Protein AF-A0A969M436-F1 (afdb_monomer)

Sequence (81 aa):
MNDSHPQSAAARKASRHFRKEMSERDGLAAWVEYRADQAAVLEKTARLRELRLAQEASLPKAAPKAARAKSKSVSRALSSR

Solvent-accessible surface area (backbone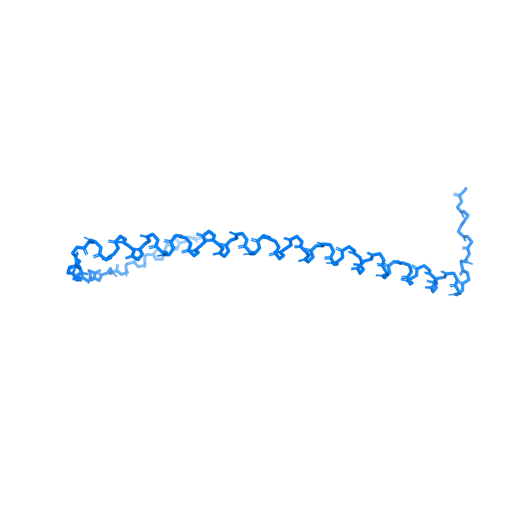 atoms only — not comparable to full-atom values): 5195 Å² total; per-residue (Å²): 142,80,88,77,70,83,70,52,75,66,55,56,50,52,55,50,52,54,51,49,54,50,52,51,52,54,50,52,52,54,51,51,53,51,50,53,54,50,50,56,50,50,52,54,51,51,54,53,49,52,54,48,52,55,49,57,72,72,44,79,83,72,74,84,76,79,81,78,81,79,82,83,82,80,80,81,81,84,78,84,132

Radius of gyration: 30.24 Å; Cα contacts (8 Å, |Δi|>4): 2; chains: 1; bounding box: 66×50×62 Å

Mean predicted aligned error: 14.97 Å

Structure (mmCIF, N/CA/C/O backbone):
data_AF-A0A969M436-F1
#
_entry.id   AF-A0A969M436-F1
#
loop_
_atom_site.group_PDB
_atom_site.id
_atom_site.type_symbol
_atom_site.label_atom_id
_atom_site.label_alt_id
_atom_site.label_comp_id
_atom_site.label_asym_id
_atom_site.label_entity_id
_atom_site.label_seq_id
_atom_site.pdbx_PDB_ins_code
_atom_site.Cartn_x
_atom_site.Cartn_y
_atom_site.Cartn_z
_atom_site.occupancy
_atom_site.B_iso_or_equiv
_atom_site.auth_seq_id
_atom_site.auth_comp_id
_atom_site.auth_asym_id
_atom_site.auth_atom_id
_atom_site.pdbx_PDB_model_num
ATOM 1 N N . MET A 1 1 ? 41.823 6.565 -21.273 1.00 45.12 1 MET A N 1
ATOM 2 C CA . MET A 1 1 ? 40.741 5.561 -21.262 1.00 45.12 1 MET A CA 1
ATOM 3 C C . MET A 1 1 ? 39.420 6.292 -21.146 1.00 45.12 1 MET A C 1
ATOM 5 O O . MET A 1 1 ? 39.112 6.770 -20.069 1.00 45.12 1 MET A O 1
ATOM 9 N N . ASN A 1 2 ? 38.713 6.468 -22.258 1.00 54.22 2 ASN A N 1
ATOM 10 C CA . ASN A 1 2 ? 37.313 6.899 -22.286 1.00 54.22 2 ASN A CA 1
ATOM 11 C C . ASN A 1 2 ? 36.734 6.412 -23.615 1.00 54.22 2 ASN A C 1
ATOM 13 O O . ASN A 1 2 ? 36.556 7.175 -24.561 1.00 54.22 2 ASN A O 1
ATOM 17 N N . ASP A 1 3 ? 36.490 5.106 -23.687 1.00 57.06 3 ASP A N 1
ATOM 18 C CA . ASP A 1 3 ? 35.994 4.427 -24.884 1.00 57.06 3 ASP A CA 1
ATOM 19 C C . ASP A 1 3 ? 34.473 4.585 -24.986 1.00 57.06 3 ASP A C 1
ATOM 21 O O . ASP A 1 3 ? 33.702 3.631 -24.912 1.00 57.06 3 ASP A O 1
ATOM 25 N N . SER A 1 4 ? 34.013 5.828 -25.132 1.00 64.88 4 SER A N 1
ATOM 26 C CA . SER A 1 4 ? 32.616 6.110 -25.461 1.00 64.88 4 SER A CA 1
ATOM 27 C C . SER A 1 4 ? 32.410 5.903 -26.959 1.00 64.88 4 SER A C 1
ATOM 29 O O . SER A 1 4 ? 32.403 6.856 -27.735 1.00 64.88 4 SER A O 1
ATOM 31 N N . HIS A 1 5 ? 32.255 4.648 -27.382 1.00 65.69 5 HIS A N 1
ATOM 32 C CA . HIS A 1 5 ? 31.785 4.361 -28.734 1.00 65.69 5 HIS A CA 1
ATOM 33 C C . HIS A 1 5 ? 30.352 4.897 -28.885 1.00 65.69 5 HIS A C 1
ATOM 35 O O . HIS A 1 5 ? 29.494 4.572 -28.055 1.00 65.69 5 HIS A O 1
ATOM 41 N N . PRO A 1 6 ? 30.047 5.698 -29.922 1.00 70.62 6 PRO A N 1
ATOM 42 C CA . PRO A 1 6 ? 28.685 6.146 -30.165 1.00 70.62 6 PRO A CA 1
ATOM 43 C C . PRO A 1 6 ? 27.799 4.922 -30.424 1.00 70.62 6 PRO A C 1
ATOM 45 O O . PRO A 1 6 ? 27.868 4.291 -31.477 1.00 70.62 6 PRO A O 1
ATOM 48 N N . GLN A 1 7 ? 26.963 4.563 -29.444 1.00 72.69 7 GLN A N 1
ATOM 49 C CA . GLN A 1 7 ? 26.005 3.469 -29.594 1.00 72.69 7 GLN A CA 1
ATOM 50 C C . GLN A 1 7 ? 25.094 3.738 -30.790 1.00 72.69 7 GLN A C 1
ATOM 52 O O . GLN A 1 7 ? 24.579 4.847 -30.938 1.00 72.69 7 GLN A O 1
ATOM 57 N N . SER A 1 8 ? 24.836 2.716 -31.607 1.00 82.94 8 SER A N 1
ATOM 58 C CA . SER A 1 8 ? 23.896 2.826 -32.723 1.00 82.94 8 SER A CA 1
ATOM 59 C C . SER A 1 8 ? 22.490 3.205 -32.232 1.00 82.94 8 SER A C 1
ATOM 61 O O . SER A 1 8 ? 22.107 2.958 -31.084 1.00 82.94 8 SER A O 1
ATOM 63 N N . ALA A 1 9 ? 21.676 3.806 -33.106 1.00 83.25 9 ALA A N 1
ATOM 64 C CA . ALA A 1 9 ? 20.295 4.156 -32.764 1.00 83.25 9 ALA A CA 1
ATOM 65 C C . ALA A 1 9 ? 19.468 2.932 -32.316 1.00 83.25 9 ALA A C 1
ATOM 67 O O . ALA A 1 9 ? 18.609 3.063 -31.443 1.00 83.25 9 ALA A O 1
ATOM 68 N N . ALA A 1 10 ? 19.765 1.748 -32.864 1.00 85.75 10 ALA A N 1
ATOM 69 C CA . ALA A 1 10 ? 19.157 0.483 -32.463 1.00 85.75 10 ALA A CA 1
ATOM 70 C C . ALA A 1 10 ? 19.547 0.083 -31.029 1.00 85.75 10 ALA A C 1
ATOM 72 O O . ALA A 1 10 ? 18.666 -0.234 -30.231 1.00 85.75 10 ALA A O 1
ATOM 73 N N . ALA A 1 11 ? 20.830 0.192 -30.666 1.00 86.81 11 ALA A N 1
ATOM 74 C CA . ALA A 1 11 ? 21.303 -0.105 -29.313 1.00 86.81 11 ALA A CA 1
ATOM 75 C C . ALA A 1 11 ? 20.634 0.802 -28.265 1.00 86.81 11 ALA A C 1
ATOM 77 O O . ALA A 1 11 ? 20.138 0.321 -27.247 1.00 86.81 11 ALA A O 1
ATOM 78 N N . ARG A 1 12 ? 20.496 2.103 -28.559 1.00 88.19 12 ARG A N 1
ATOM 79 C CA . ARG A 1 12 ? 19.799 3.043 -27.663 1.00 88.19 12 ARG A CA 1
ATOM 80 C C . ARG A 1 12 ? 18.321 2.698 -27.474 1.00 88.19 12 ARG A C 1
ATOM 82 O O . ARG A 1 12 ? 17.804 2.840 -26.367 1.00 88.19 12 ARG A O 1
ATOM 89 N N . LYS A 1 13 ? 17.630 2.266 -28.536 1.00 89.06 13 LYS A N 1
ATOM 90 C CA . LYS A 1 13 ? 16.229 1.819 -28.449 1.00 89.06 13 LYS A CA 1
ATOM 91 C C . LYS A 1 13 ? 16.112 0.559 -27.592 1.00 89.06 13 LYS A C 1
ATOM 93 O O . LYS A 1 13 ? 15.303 0.549 -26.670 1.00 89.06 13 LYS A O 1
ATOM 98 N N . ALA A 1 14 ? 16.960 -0.442 -27.822 1.00 90.31 14 ALA A N 1
ATOM 99 C CA . ALA A 1 14 ? 16.976 -1.672 -27.033 1.00 90.31 14 ALA A CA 1
ATOM 100 C C . ALA A 1 14 ? 17.214 -1.394 -25.537 1.00 90.31 14 ALA A C 1
ATOM 102 O O . ALA A 1 14 ? 16.455 -1.863 -24.693 1.00 90.31 14 ALA A O 1
ATOM 103 N N . SER A 1 15 ? 18.187 -0.539 -25.197 1.00 90.06 15 SER A N 1
ATOM 104 C CA . SER A 1 15 ? 18.432 -0.154 -23.800 1.00 90.06 15 SER A CA 1
ATOM 105 C C . SER A 1 15 ? 17.247 0.576 -23.160 1.00 90.06 15 SER A C 1
ATOM 107 O O . SER A 1 15 ? 16.991 0.396 -21.971 1.00 90.06 15 SER A O 1
ATOM 109 N N . ARG A 1 16 ? 16.505 1.395 -23.919 1.00 91.38 16 ARG A N 1
ATOM 110 C CA . ARG A 1 16 ? 15.285 2.054 -23.418 1.00 91.38 16 ARG A CA 1
ATOM 111 C C . ARG A 1 16 ? 14.172 1.050 -23.138 1.00 91.38 16 ARG A C 1
ATOM 113 O O . ARG A 1 16 ? 13.539 1.166 -22.095 1.00 91.38 16 ARG A O 1
ATOM 120 N N . HIS A 1 17 ? 13.959 0.081 -24.027 1.00 93.62 17 HIS A N 1
ATOM 121 C CA . HIS A 1 17 ? 12.972 -0.979 -23.812 1.00 93.62 17 HIS A CA 1
ATOM 122 C C . HIS A 1 17 ? 13.307 -1.812 -22.578 1.00 93.62 17 HIS A C 1
ATOM 124 O O . HIS A 1 17 ? 12.460 -1.951 -21.704 1.00 93.62 17 HIS A O 1
ATOM 130 N N . PHE A 1 18 ? 14.561 -2.246 -22.441 1.00 92.25 18 PHE A N 1
ATOM 131 C CA . PHE A 1 18 ? 14.993 -3.010 -21.274 1.00 92.25 18 PHE A CA 1
ATOM 132 C C . PHE A 1 18 ? 14.780 -2.245 -19.962 1.00 92.25 18 PHE A C 1
ATOM 134 O O . PHE A 1 18 ? 14.215 -2.774 -19.011 1.00 92.25 18 PHE A O 1
ATOM 141 N N . ARG A 1 19 ? 15.176 -0.965 -19.913 1.00 93.81 19 ARG A N 1
ATOM 142 C CA . ARG A 1 19 ? 14.948 -0.132 -18.722 1.00 93.81 19 ARG A CA 1
ATOM 143 C C . ARG A 1 19 ? 13.463 0.033 -18.414 1.00 93.81 19 ARG A C 1
ATOM 145 O O . ARG A 1 19 ? 13.097 -0.011 -17.249 1.00 93.81 19 ARG A O 1
ATOM 152 N N . LYS A 1 20 ? 12.621 0.196 -19.439 1.00 94.75 20 LYS A N 1
ATOM 153 C CA . LYS A 1 20 ? 11.167 0.303 -19.276 1.00 94.75 20 LYS A CA 1
ATOM 154 C C . LYS A 1 20 ? 10.589 -0.969 -18.658 1.00 94.75 20 LYS A C 1
ATOM 156 O O . LYS A 1 20 ? 9.883 -0.872 -17.666 1.00 94.75 20 LYS A O 1
ATOM 161 N N . GLU A 1 21 ? 10.944 -2.135 -19.191 1.00 93.56 21 GLU A N 1
ATOM 162 C CA . GLU A 1 21 ? 10.490 -3.424 -18.656 1.00 93.56 21 GLU A CA 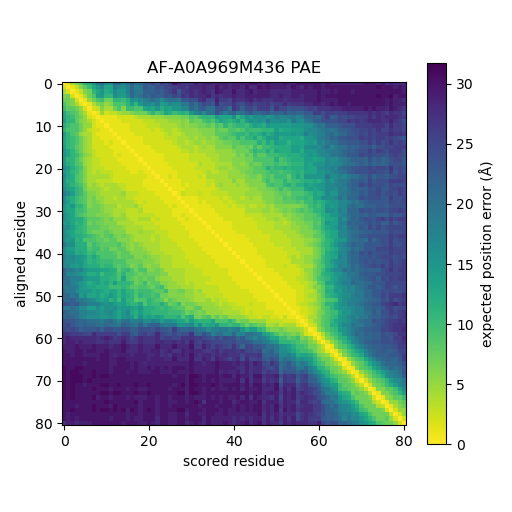1
ATOM 163 C C . GLU A 1 21 ? 10.958 -3.652 -17.215 1.00 93.56 21 GLU A C 1
ATOM 165 O O . GLU A 1 21 ? 10.193 -4.146 -16.389 1.00 93.56 21 GLU A O 1
ATOM 170 N N . MET A 1 22 ? 12.197 -3.271 -16.890 1.00 93.56 22 MET A N 1
ATOM 171 C CA . MET A 1 22 ? 12.705 -3.338 -15.516 1.00 93.56 22 MET A CA 1
ATOM 172 C C . MET A 1 22 ? 11.907 -2.424 -14.582 1.00 93.56 22 MET A C 1
ATOM 174 O O . MET A 1 22 ? 11.399 -2.888 -13.569 1.00 93.56 22 MET A O 1
ATOM 178 N N . SER A 1 23 ? 11.701 -1.158 -14.957 1.00 92.06 23 SER A N 1
ATOM 179 C CA . SER A 1 23 ? 10.904 -0.224 -14.152 1.00 92.06 23 SER A CA 1
ATOM 180 C C . SER A 1 23 ? 9.440 -0.652 -14.005 1.00 92.06 23 SER A C 1
ATOM 182 O O . SER A 1 23 ? 8.836 -0.401 -12.967 1.00 92.06 23 SER A O 1
ATOM 184 N N . GLU A 1 24 ? 8.857 -1.302 -15.014 1.00 94.56 24 GLU A N 1
ATOM 185 C CA . GLU A 1 24 ? 7.505 -1.865 -14.929 1.00 94.56 24 GLU A CA 1
ATOM 186 C C . GLU A 1 24 ? 7.447 -3.029 -13.933 1.00 94.56 24 GLU A C 1
ATOM 188 O O . GLU A 1 24 ? 6.532 -3.077 -13.112 1.00 94.56 24 GLU A O 1
ATOM 193 N N . ARG A 1 25 ? 8.437 -3.931 -13.946 1.00 92.88 25 ARG A N 1
ATOM 194 C CA . ARG A 1 25 ? 8.546 -5.026 -12.966 1.00 92.88 25 ARG A CA 1
ATOM 195 C C . ARG A 1 25 ? 8.718 -4.507 -11.542 1.00 92.88 25 ARG A C 1
ATOM 197 O O . ARG A 1 25 ? 7.989 -4.944 -10.654 1.00 92.88 25 ARG A O 1
ATOM 204 N N . ASP A 1 26 ? 9.619 -3.550 -11.348 1.00 93.38 26 ASP A N 1
ATOM 205 C CA . ASP A 1 26 ? 9.859 -2.930 -10.043 1.00 93.38 26 ASP A CA 1
ATOM 206 C C . ASP A 1 26 ? 8.598 -2.203 -9.546 1.00 93.38 26 ASP A C 1
ATOM 208 O O . ASP A 1 26 ? 8.205 -2.332 -8.387 1.00 93.38 26 ASP A O 1
ATOM 212 N N . GLY A 1 27 ? 7.900 -1.500 -10.446 1.00 93.12 27 GLY A N 1
ATOM 213 C CA . GLY A 1 27 ? 6.629 -0.845 -10.145 1.00 93.12 27 GLY A CA 1
ATOM 214 C C . GLY A 1 27 ? 5.539 -1.831 -9.724 1.00 93.12 27 GLY A C 1
ATOM 215 O O . GLY A 1 27 ? 4.817 -1.573 -8.762 1.00 93.12 27 GLY A O 1
ATOM 216 N N . LEU A 1 28 ? 5.423 -2.976 -10.403 1.00 94.25 28 LEU A N 1
ATOM 217 C CA . LEU A 1 28 ? 4.472 -4.028 -10.033 1.00 94.25 28 LEU A CA 1
ATOM 218 C C . LEU A 1 28 ? 4.781 -4.622 -8.654 1.00 94.25 28 LEU A C 1
ATOM 220 O O . LEU A 1 28 ? 3.854 -4.803 -7.866 1.00 94.25 28 LEU A O 1
ATOM 224 N N . ALA A 1 29 ? 6.054 -4.880 -8.342 1.00 93.62 29 ALA A N 1
ATOM 225 C CA . ALA A 1 29 ? 6.464 -5.384 -7.031 1.00 93.62 29 ALA A CA 1
ATOM 226 C C . ALA A 1 29 ? 6.089 -4.401 -5.908 1.00 93.62 29 ALA A C 1
ATOM 228 O O . ALA A 1 29 ? 5.414 -4.786 -4.952 1.00 93.62 29 ALA A O 1
ATOM 229 N N . ALA A 1 30 ? 6.403 -3.113 -6.081 1.00 93.88 30 ALA A N 1
ATOM 230 C CA . ALA A 1 30 ? 6.037 -2.071 -5.122 1.00 93.88 30 ALA A CA 1
ATOM 231 C C . ALA A 1 30 ? 4.511 -1.957 -4.925 1.00 93.88 30 ALA A C 1
ATOM 233 O O . ALA A 1 30 ? 4.030 -1.752 -3.809 1.00 93.88 30 ALA A O 1
ATOM 234 N N . TRP A 1 31 ? 3.722 -2.129 -5.992 1.00 94.50 31 TRP A N 1
ATOM 235 C CA . TRP A 1 31 ? 2.260 -2.139 -5.894 1.00 94.50 31 TRP A CA 1
ATOM 236 C 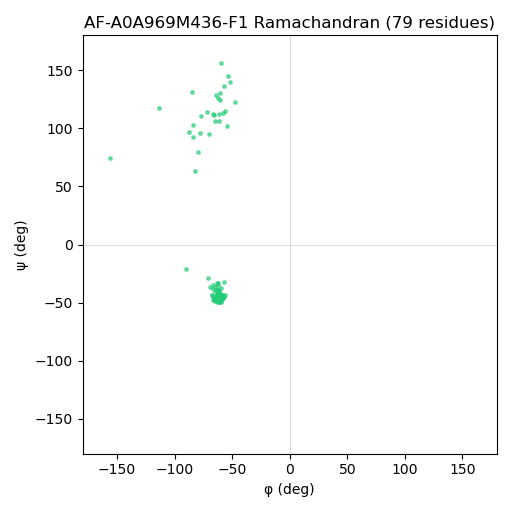C . TRP A 1 31 ? 1.712 -3.335 -5.111 1.00 94.50 31 TRP A C 1
ATOM 238 O O . TRP A 1 31 ? 0.690 -3.193 -4.434 1.00 94.50 31 TRP A O 1
ATOM 248 N N . VAL A 1 32 ? 2.352 -4.503 -5.204 1.00 96.44 32 VAL A N 1
ATOM 249 C CA . VAL A 1 32 ? 1.962 -5.694 -4.437 1.00 96.44 32 VAL A CA 1
ATOM 250 C C . VAL A 1 32 ? 2.204 -5.469 -2.947 1.00 96.44 32 VAL A C 1
ATOM 252 O O . VAL A 1 32 ? 1.286 -5.683 -2.155 1.00 96.44 32 VAL A O 1
ATOM 255 N N . G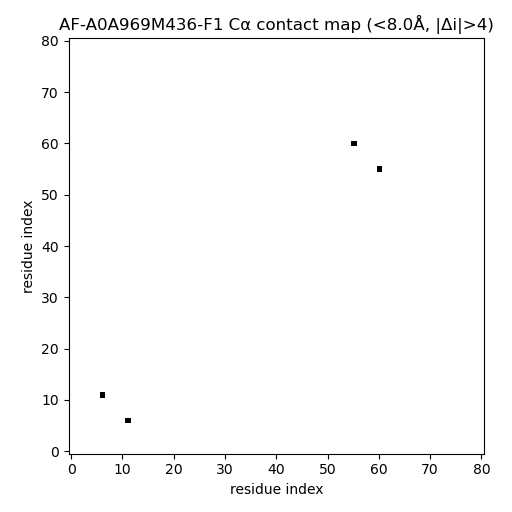LU A 1 33 ? 3.385 -4.974 -2.576 1.00 94.25 33 GLU A N 1
ATOM 256 C CA . GLU A 1 33 ? 3.724 -4.655 -1.182 1.00 94.25 33 GLU A CA 1
ATOM 257 C C . GLU A 1 33 ? 2.766 -3.610 -0.601 1.00 94.25 33 GLU A C 1
ATOM 259 O O . GLU A 1 33 ? 2.145 -3.840 0.437 1.00 94.25 33 GLU A O 1
ATOM 264 N N . TYR A 1 34 ? 2.529 -2.516 -1.334 1.00 96.06 34 TYR A N 1
ATOM 265 C CA . TYR A 1 34 ? 1.580 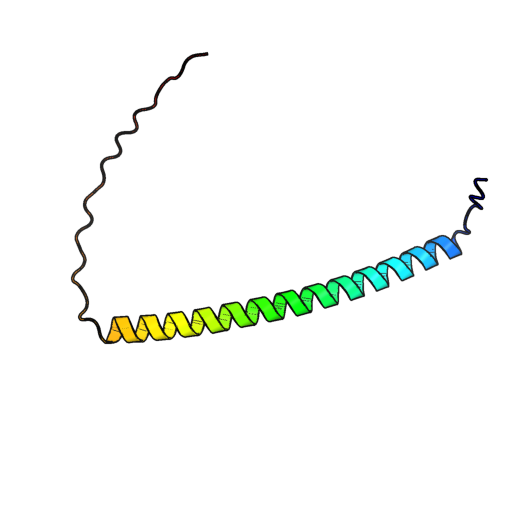-1.483 -0.920 1.00 96.06 34 TYR A CA 1
ATOM 266 C C . TYR A 1 34 ? 0.175 -2.046 -0.663 1.00 96.06 34 TYR A C 1
ATOM 268 O O . TYR A 1 34 ? -0.475 -1.693 0.322 1.00 96.06 34 TYR A O 1
ATOM 276 N N . ARG A 1 35 ? -0.318 -2.933 -1.535 1.00 96.50 35 ARG A N 1
ATOM 277 C CA . ARG A 1 35 ? -1.643 -3.550 -1.363 1.00 96.50 35 ARG A CA 1
ATOM 278 C C . ARG A 1 35 ? -1.700 -4.471 -0.148 1.00 96.50 35 ARG A C 1
ATOM 280 O O . ARG A 1 35 ? -2.725 -4.474 0.534 1.00 96.50 35 ARG A O 1
ATOM 287 N N . ALA A 1 36 ? -0.636 -5.225 0.125 1.00 95.75 36 ALA A N 1
ATOM 288 C CA . ALA A 1 36 ? -0.552 -6.071 1.312 1.00 95.75 36 ALA A CA 1
ATOM 289 C C . ALA A 1 36 ? -0.615 -5.229 2.597 1.00 95.75 36 ALA A C 1
ATOM 291 O O . ALA A 1 36 ? -1.409 -5.525 3.494 1.00 95.75 36 ALA A O 1
ATOM 292 N N . ASP A 1 37 ? 0.125 -4.121 2.640 1.00 95.94 37 ASP A N 1
ATOM 293 C CA . ASP A 1 37 ? 0.103 -3.192 3.771 1.00 95.94 37 ASP A CA 1
ATOM 294 C C . ASP A 1 37 ? -1.274 -2.546 3.960 1.00 95.94 37 ASP A C 1
ATOM 296 O O . ASP A 1 37 ? -1.788 -2.478 5.081 1.00 95.94 37 ASP A O 1
ATOM 300 N N . GLN A 1 38 ? -1.917 -2.115 2.869 1.00 97.31 38 GLN A N 1
ATOM 301 C CA . GLN A 1 38 ? -3.279 -1.578 2.923 1.00 97.31 38 GLN A CA 1
ATOM 302 C C . GLN A 1 38 ? -4.269 -2.599 3.489 1.00 97.31 38 GLN A C 1
ATOM 304 O O . GLN A 1 38 ? -5.077 -2.248 4.349 1.00 97.31 38 GLN A O 1
ATOM 309 N N . ALA A 1 39 ? -4.193 -3.862 3.062 1.00 96.25 39 ALA A N 1
ATOM 310 C CA . ALA A 1 39 ? -5.058 -4.918 3.580 1.00 96.25 39 ALA A CA 1
ATOM 311 C C . ALA A 1 39 ? -4.862 -5.121 5.093 1.00 96.25 39 ALA A C 1
ATOM 313 O O . ALA A 1 39 ? -5.842 -5.139 5.840 1.00 96.25 39 ALA A O 1
ATOM 314 N N . ALA A 1 40 ? -3.611 -5.170 5.561 1.00 95.94 40 ALA A N 1
ATOM 315 C CA . ALA A 1 40 ? -3.298 -5.324 6.981 1.00 95.94 40 ALA A CA 1
ATOM 316 C C . ALA A 1 40 ? -3.800 -4.142 7.831 1.00 95.94 40 ALA A C 1
ATOM 318 O O . ALA A 1 40 ? -4.274 -4.326 8.957 1.00 95.94 40 ALA A O 1
ATOM 319 N N . VAL A 1 41 ? -3.715 -2.912 7.312 1.00 97.19 41 VAL A N 1
ATOM 320 C CA . VAL A 1 41 ? -4.272 -1.725 7.979 1.00 97.19 41 VAL A CA 1
ATOM 321 C C . VAL A 1 41 ? -5.794 -1.806 8.036 1.00 97.19 41 VAL A C 1
ATOM 323 O O . VAL A 1 41 ? -6.372 -1.595 9.104 1.00 97.19 41 VAL A O 1
ATOM 326 N N . LEU A 1 42 ? -6.452 -2.144 6.925 1.00 96.62 42 LEU A N 1
ATOM 327 C CA . LEU A 1 42 ? -7.907 -2.261 6.874 1.00 96.62 42 LEU A CA 1
ATOM 328 C C . LEU A 1 42 ? -8.418 -3.305 7.871 1.00 96.62 42 LEU A C 1
ATOM 330 O O . LEU A 1 42 ? -9.310 -2.987 8.654 1.00 96.62 42 LEU A O 1
ATOM 334 N N . GLU A 1 43 ? -7.800 -4.484 7.932 1.00 96.19 43 GLU A N 1
ATOM 335 C CA . GLU A 1 43 ? -8.161 -5.537 8.887 1.00 96.19 43 GLU A CA 1
ATOM 336 C C . GLU A 1 43 ? -8.020 -5.063 10.343 1.00 96.19 43 GLU A C 1
ATOM 338 O O . GLU A 1 43 ? -8.962 -5.157 11.136 1.00 96.19 43 GLU A O 1
ATOM 343 N N . LYS A 1 44 ? -6.876 -4.457 10.697 1.00 95.81 44 LYS A N 1
ATOM 344 C CA . LYS A 1 44 ? -6.655 -3.898 12.041 1.00 95.81 44 LYS A CA 1
ATOM 345 C C . LYS A 1 44 ? -7.699 -2.843 12.391 1.00 95.81 44 LYS A C 1
ATOM 347 O O . LYS A 1 44 ? -8.220 -2.830 13.506 1.00 95.81 44 LYS A O 1
ATOM 352 N N . THR A 1 45 ? -8.016 -1.953 11.452 1.00 96.06 45 THR A N 1
ATOM 353 C CA . THR A 1 45 ? -9.015 -0.905 11.686 1.00 96.06 45 THR A CA 1
ATOM 354 C C . THR A 1 45 ? -10.427 -1.466 11.808 1.00 96.06 45 THR A C 1
ATOM 356 O O . THR A 1 45 ? -11.179 -0.974 12.646 1.00 96.06 45 THR A O 1
ATOM 359 N N . ALA A 1 46 ? -10.784 -2.502 11.044 1.00 96.00 46 ALA A N 1
ATOM 360 C CA . ALA A 1 46 ? -12.065 -3.191 11.168 1.00 96.00 46 ALA A CA 1
ATOM 361 C C . ALA A 1 46 ? -12.211 -3.810 12.563 1.00 96.00 46 ALA A C 1
ATOM 363 O O . ALA A 1 46 ? -13.165 -3.494 13.272 1.00 96.00 46 ALA A O 1
ATOM 364 N N . ARG A 1 47 ? -11.191 -4.543 13.025 1.00 95.12 47 ARG A N 1
ATOM 365 C CA . ARG A 1 47 ? -11.161 -5.114 14.379 1.00 95.12 47 ARG A CA 1
ATOM 366 C C . ARG A 1 47 ? -11.309 -4.049 15.468 1.00 95.12 47 ARG A C 1
ATOM 368 O O . ARG A 1 47 ? -12.066 -4.226 16.418 1.00 95.12 47 ARG A O 1
ATOM 375 N N . LEU A 1 48 ? -10.596 -2.927 15.355 1.00 96.31 48 LEU A N 1
ATOM 376 C CA . LEU A 1 48 ? -10.708 -1.832 16.327 1.00 96.31 48 LEU A CA 1
ATOM 377 C C . LEU A 1 48 ? -12.096 -1.183 16.315 1.00 96.31 48 LEU A C 1
ATOM 379 O O . LEU A 1 48 ? -12.598 -0.800 17.371 1.00 96.31 48 LEU A O 1
ATOM 383 N N . ARG A 1 49 ? -12.725 -1.063 15.140 1.00 94.81 49 ARG A N 1
ATOM 384 C CA . ARG A 1 49 ? -14.096 -0.552 15.017 1.00 94.81 49 ARG A CA 1
ATOM 385 C C . ARG A 1 49 ? -15.095 -1.489 15.682 1.00 94.81 49 ARG A C 1
ATOM 387 O O . ARG A 1 49 ? -15.931 -1.006 16.432 1.00 94.81 49 ARG A O 1
ATOM 394 N N . GLU A 1 50 ? -14.980 -2.793 15.465 1.00 93.50 50 GLU A N 1
ATOM 395 C CA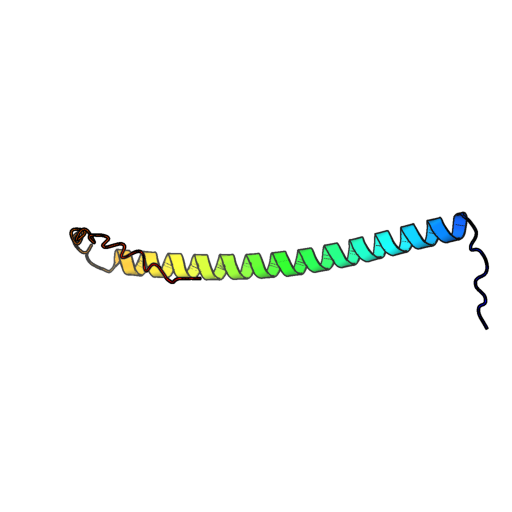 . GLU A 1 50 ? -15.830 -3.793 16.122 1.00 93.50 50 GLU A CA 1
ATOM 396 C C . GLU A 1 50 ? -15.692 -3.738 17.643 1.00 93.50 50 GLU A C 1
ATOM 398 O O . GLU A 1 50 ? -16.693 -3.658 18.352 1.00 93.50 50 GLU A O 1
ATOM 403 N N . LEU A 1 51 ? -14.457 -3.685 18.153 1.00 92.94 51 LEU A N 1
ATOM 404 C CA . LEU A 1 51 ? -14.204 -3.543 19.588 1.00 92.94 51 LEU A CA 1
ATOM 405 C C . LEU A 1 51 ? -14.817 -2.260 20.151 1.00 92.94 51 LEU A C 1
ATOM 407 O O . LEU A 1 51 ? -15.431 -2.285 21.216 1.00 92.94 51 LEU A O 1
ATOM 411 N N . ARG A 1 52 ? -14.683 -1.142 19.432 1.00 93.44 52 ARG A N 1
ATOM 412 C CA . ARG A 1 52 ? -15.277 0.130 19.839 1.00 93.44 52 ARG A CA 1
ATOM 413 C C . ARG A 1 52 ? -16.802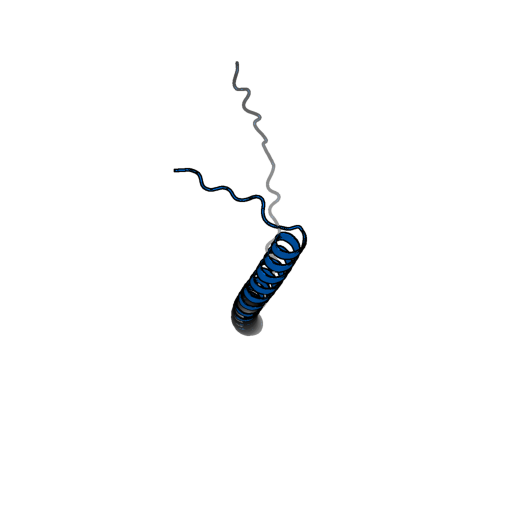 0.067 19.847 1.00 93.44 52 ARG A C 1
ATOM 415 O O . ARG A 1 52 ? -17.405 0.526 20.808 1.00 93.44 52 ARG A O 1
ATOM 422 N N . LEU A 1 53 ? -17.415 -0.519 18.822 1.00 91.19 53 LEU A N 1
ATOM 423 C CA . LEU A 1 53 ? -18.865 -0.702 18.756 1.00 91.19 53 LEU A CA 1
ATOM 424 C C . LEU A 1 53 ? -19.369 -1.595 19.898 1.00 91.19 53 LEU A C 1
ATOM 426 O O . LEU A 1 53 ? -20.373 -1.268 20.522 1.00 91.19 53 LEU A O 1
ATOM 430 N N . ALA A 1 54 ? -18.653 -2.673 20.230 1.00 89.25 54 ALA A N 1
ATOM 431 C CA . ALA A 1 54 ? -18.990 -3.534 21.365 1.00 89.25 54 ALA A CA 1
ATOM 432 C C . ALA A 1 54 ? -18.864 -2.801 22.716 1.00 89.25 54 ALA A C 1
ATOM 434 O O . ALA A 1 54 ? -19.709 -2.953 23.602 1.00 89.25 54 ALA A O 1
ATOM 435 N N . GLN A 1 55 ? -17.835 -1.965 22.878 1.00 87.50 55 GLN A N 1
ATOM 436 C CA . GLN A 1 55 ? -17.685 -1.116 24.061 1.00 87.50 55 GLN A CA 1
ATOM 437 C C . GLN A 1 55 ? -18.815 -0.084 24.152 1.00 87.50 55 GLN A C 1
ATOM 439 O O . GLN A 1 55 ? -19.460 0.031 25.186 1.00 87.50 55 GLN A O 1
ATOM 444 N N . GLU A 1 56 ? -19.111 0.631 23.069 1.00 86.56 56 GLU A N 1
ATOM 445 C CA . GLU A 1 56 ? -20.194 1.619 23.032 1.00 86.56 56 GLU A CA 1
ATOM 446 C C . GLU A 1 56 ? -21.576 0.986 23.270 1.00 86.56 56 GLU A C 1
ATOM 448 O O . GLU A 1 56 ? -22.419 1.611 23.906 1.00 86.56 56 GLU A O 1
ATOM 453 N N . ALA A 1 57 ? -21.803 -0.256 22.829 1.00 81.94 57 ALA A N 1
ATOM 454 C CA . ALA A 1 57 ? -23.035 -0.997 23.107 1.00 81.94 57 ALA A CA 1
ATOM 455 C C . ALA A 1 57 ? -23.166 -1.443 24.578 1.00 81.94 57 ALA A C 1
ATOM 457 O O . ALA A 1 57 ? -24.281 -1.579 25.078 1.00 81.94 57 ALA A O 1
ATOM 458 N N . SER A 1 58 ? -22.045 -1.675 25.271 1.00 78.50 58 SER A N 1
ATOM 459 C CA . SER A 1 58 ? -22.018 -2.092 26.684 1.00 78.50 58 SER A CA 1
ATOM 460 C C . SER A 1 58 ? -21.964 -0.921 27.672 1.00 78.50 58 SER A C 1
ATOM 462 O O . SER A 1 58 ? -22.341 -1.076 28.834 1.00 78.50 58 SER A O 1
ATOM 464 N N . LEU A 1 59 ? -21.531 0.260 27.229 1.00 75.88 59 LEU A N 1
ATOM 465 C CA . LEU A 1 59 ? -21.513 1.476 28.035 1.00 75.88 59 LEU A CA 1
ATOM 466 C C . LEU A 1 59 ? -22.882 2.183 27.982 1.00 75.88 59 LEU A C 1
ATOM 468 O O . LEU A 1 59 ? -23.404 2.437 26.895 1.00 75.88 59 LEU A O 1
ATOM 472 N N . PRO A 1 60 ? -23.466 2.588 29.127 1.00 68.19 60 PRO A N 1
ATOM 473 C CA . PRO A 1 60 ? -24.643 3.446 29.114 1.00 68.19 60 PRO A CA 1
ATOM 474 C C . PRO A 1 60 ? -24.293 4.764 28.415 1.00 68.19 60 PRO A C 1
ATOM 476 O O . PRO A 1 60 ? -23.273 5.387 28.721 1.00 68.19 60 PRO A O 1
ATOM 479 N N . LYS A 1 61 ? -25.131 5.184 27.458 1.00 65.38 61 LYS A N 1
ATOM 480 C CA . LYS A 1 61 ? -24.923 6.385 26.637 1.00 65.38 61 LYS A CA 1
ATOM 481 C C . LYS A 1 61 ? -24.707 7.600 27.541 1.00 65.38 61 LYS A C 1
ATOM 483 O O . LYS A 1 61 ? -25.656 8.137 28.108 1.00 65.38 61 LYS A O 1
ATOM 488 N N . ALA A 1 62 ? -23.451 8.019 27.694 1.00 63.78 62 ALA A N 1
ATOM 489 C CA . ALA A 1 62 ? -23.116 9.172 28.512 1.00 63.78 62 ALA A CA 1
ATOM 490 C C . ALA A 1 62 ? -23.818 10.408 27.933 1.00 63.78 62 ALA A C 1
ATOM 492 O O . ALA A 1 62 ? -23.670 10.716 26.747 1.00 63.78 62 ALA A O 1
ATOM 493 N N . ALA A 1 63 ? -24.604 11.090 28.770 1.00 62.56 63 ALA A N 1
ATOM 494 C CA . ALA A 1 63 ? -25.324 12.299 28.390 1.00 62.56 63 ALA A CA 1
ATOM 495 C C . ALA A 1 63 ? -24.358 13.317 27.749 1.00 62.56 63 ALA A C 1
ATOM 497 O O . ALA A 1 63 ? -23.220 13.453 28.218 1.00 62.56 63 ALA A O 1
ATOM 498 N N . PRO A 1 64 ? -24.772 14.024 26.679 1.00 62.72 64 PRO A N 1
ATOM 499 C CA . PRO A 1 64 ? -23.897 14.947 25.969 1.00 62.72 64 PRO A CA 1
ATOM 500 C C . PRO A 1 64 ? -23.382 16.011 26.942 1.00 62.72 64 PRO A C 1
ATOM 502 O O . PRO A 1 64 ? -24.145 16.825 27.461 1.00 62.72 64 PRO A O 1
ATOM 505 N N . LYS A 1 65 ? -22.071 16.000 27.212 1.00 62.66 65 LYS A N 1
ATOM 506 C CA . LYS A 1 65 ? -21.431 17.046 28.012 1.00 62.66 65 LYS A CA 1
ATOM 507 C C . LYS A 1 65 ? -21.519 18.346 27.221 1.00 62.66 65 LYS A C 1
ATOM 509 O O . LYS A 1 65 ? -20.882 18.475 26.177 1.00 62.66 65 LYS A O 1
ATOM 514 N N . ALA A 1 66 ? -22.328 19.283 27.716 1.00 61.59 66 ALA A N 1
ATOM 515 C CA . ALA A 1 66 ? -22.501 20.607 27.137 1.00 61.59 66 ALA A CA 1
ATOM 516 C C . ALA A 1 66 ? -21.133 21.239 26.836 1.00 61.59 66 ALA A C 1
ATOM 518 O O . ALA A 1 66 ? -20.274 21.362 27.715 1.00 61.59 66 ALA A O 1
ATOM 519 N N . ALA A 1 67 ? -20.921 21.599 25.571 1.00 59.81 67 ALA A N 1
ATOM 520 C CA . ALA A 1 67 ? -19.685 22.201 25.107 1.00 59.81 67 ALA A CA 1
ATOM 521 C C . ALA A 1 67 ? -19.466 23.538 25.829 1.00 59.81 67 ALA A C 1
ATOM 523 O O . ALA A 1 67 ? -20.199 24.501 25.613 1.00 59.81 67 ALA A O 1
ATOM 524 N N . ARG A 1 68 ? -18.442 23.621 26.686 1.00 62.44 68 ARG A N 1
ATOM 525 C CA . ARG A 1 68 ? -17.975 24.917 27.183 1.00 62.44 68 ARG A CA 1
ATOM 526 C C . ARG A 1 68 ? -17.254 25.633 26.046 1.00 62.44 68 ARG A C 1
ATOM 528 O O . ARG A 1 68 ? -16.208 25.175 25.584 1.00 62.44 68 ARG A O 1
ATOM 535 N N . ALA A 1 69 ? -17.836 26.740 25.593 1.00 59.03 69 ALA A N 1
ATOM 536 C CA . ALA A 1 69 ? -17.248 27.630 24.606 1.00 59.03 69 ALA A CA 1
ATOM 537 C C . ALA A 1 69 ? -15.873 28.111 25.097 1.00 59.03 69 ALA A C 1
ATOM 539 O O . ALA A 1 69 ? -15.769 28.802 26.109 1.00 59.03 69 ALA A O 1
ATOM 54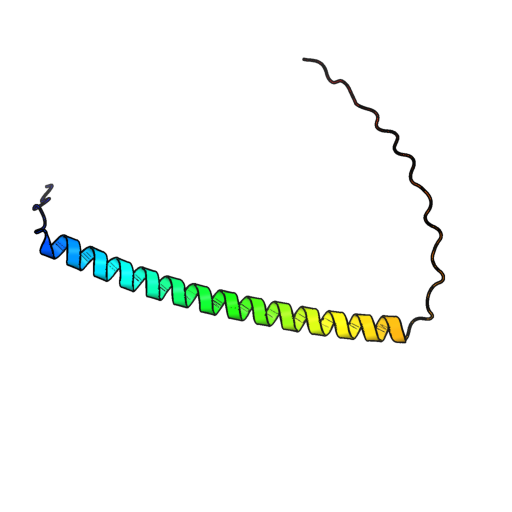0 N N . LYS A 1 70 ? -14.801 27.724 24.398 1.00 61.03 70 LYS A N 1
ATOM 541 C CA . LYS A 1 70 ? -13.466 28.279 24.636 1.00 61.03 70 LYS A CA 1
ATOM 542 C C . LYS A 1 70 ? -13.411 29.663 23.991 1.00 61.03 70 LYS A C 1
ATOM 544 O O . LYS A 1 70 ? -13.422 29.765 22.764 1.00 61.03 70 LYS A O 1
ATOM 549 N N . SER A 1 71 ? -13.361 30.713 24.807 1.00 58.59 71 SER A N 1
ATOM 550 C CA . SER A 1 71 ? -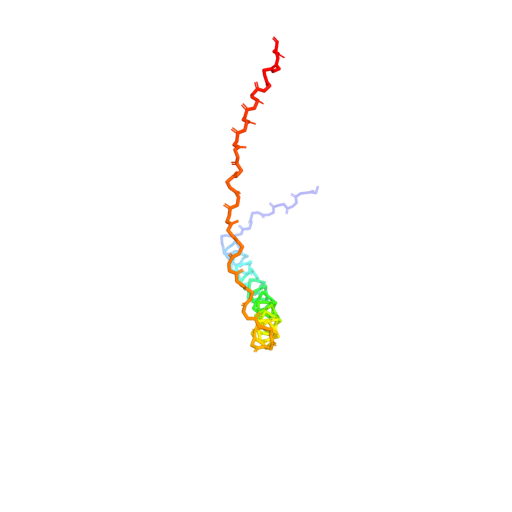13.033 32.061 24.348 1.00 58.59 71 SER A CA 1
ATOM 551 C C . SER A 1 71 ? -11.605 32.061 23.787 1.00 58.59 71 SER A C 1
ATOM 553 O O . SER A 1 71 ? -10.658 31.604 24.425 1.00 58.59 71 SER A O 1
ATOM 555 N N . LYS A 1 72 ? -11.445 32.523 22.546 1.00 55.09 72 LYS A N 1
ATOM 556 C CA . LYS A 1 72 ? -10.133 32.735 21.927 1.00 55.09 72 LYS A CA 1
ATOM 557 C C . LYS A 1 72 ? -9.618 34.106 22.358 1.00 55.09 72 LYS A C 1
ATOM 559 O O . LYS A 1 72 ? -10.047 35.106 21.796 1.00 55.09 72 LYS A O 1
ATOM 564 N N . SER A 1 73 ? -8.682 34.166 23.305 1.00 55.00 73 SER A N 1
ATOM 565 C CA . SER A 1 73 ? -7.783 35.319 23.420 1.00 55.00 73 SER A CA 1
ATOM 566 C C . SER A 1 73 ? -6.577 35.069 22.515 1.00 55.00 73 SER A C 1
ATOM 568 O O . SER A 1 73 ? -5.651 34.342 22.874 1.00 55.00 73 SER A O 1
ATOM 570 N N . VAL A 1 74 ? -6.610 35.620 21.303 1.00 57.47 74 VAL A N 1
ATOM 571 C CA . VAL A 1 74 ? -5.437 35.659 20.424 1.00 57.47 74 VAL A CA 1
ATOM 572 C C . VAL A 1 74 ? -4.609 36.877 20.821 1.00 57.47 74 VAL A C 1
ATOM 574 O O . VAL A 1 74 ? -4.841 37.981 20.337 1.00 57.47 74 VAL A O 1
ATOM 577 N N . SER A 1 75 ? -3.642 36.684 21.713 1.00 60.38 75 SER A N 1
ATOM 578 C CA . SER A 1 75 ? -2.586 37.669 21.948 1.00 60.38 75 SER A CA 1
ATOM 579 C C . SER A 1 75 ? -1.567 37.538 20.818 1.00 60.38 75 SER A C 1
ATOM 581 O O . SER A 1 75 ? -0.700 36.666 20.838 1.00 60.38 75 SER A O 1
ATOM 583 N N . ARG A 1 76 ? -1.700 38.375 19.786 1.00 59.75 76 ARG A N 1
ATOM 584 C CA . ARG A 1 76 ? -0.704 38.519 18.719 1.00 59.75 76 ARG A CA 1
ATOM 585 C C . ARG A 1 76 ? 0.528 39.203 19.314 1.00 59.75 76 ARG A C 1
ATOM 587 O O . ARG A 1 76 ? 0.566 40.424 19.414 1.00 59.75 76 ARG A O 1
ATOM 594 N N . ALA A 1 77 ? 1.509 38.413 19.740 1.00 59.69 77 ALA A N 1
ATOM 595 C CA . ALA A 1 77 ? 2.813 38.921 20.142 1.00 59.69 77 ALA A CA 1
ATOM 596 C C . ALA A 1 77 ? 3.508 39.529 18.912 1.00 59.69 77 ALA A C 1
ATOM 598 O O . ALA A 1 77 ? 3.932 38.824 17.998 1.00 59.69 77 ALA A O 1
ATOM 599 N N . LEU A 1 78 ? 3.560 40.858 18.879 1.00 60.50 78 LEU A N 1
ATOM 600 C CA . LEU A 1 78 ? 4.472 41.625 18.042 1.00 60.50 78 LEU A CA 1
ATOM 601 C C . LEU A 1 78 ? 5.890 41.356 18.555 1.00 60.50 78 LEU A C 1
ATOM 603 O O . LEU A 1 78 ? 6.221 41.758 19.667 1.00 60.50 78 LEU A O 1
ATOM 607 N N . SER A 1 79 ? 6.714 40.673 17.763 1.00 57.59 79 SER A N 1
ATOM 608 C CA . SER A 1 79 ? 8.161 40.671 17.964 1.00 57.59 79 SER A CA 1
ATOM 609 C C . SER A 1 79 ? 8.807 41.372 16.776 1.00 57.59 79 SER A C 1
ATOM 611 O O . SER A 1 79 ? 8.616 41.001 15.617 1.00 57.59 79 SER A O 1
ATOM 613 N N . SER A 1 80 ? 9.460 42.466 17.138 1.00 55.25 80 SER A N 1
ATOM 614 C CA . SER A 1 80 ? 10.209 43.454 16.375 1.00 55.25 80 SER A CA 1
ATOM 615 C C . SER A 1 80 ? 11.307 42.863 15.487 1.00 55.25 80 SER A C 1
ATOM 617 O O . SER A 1 80 ? 11.993 41.923 15.887 1.00 55.25 80 SER A O 1
ATOM 619 N N . ARG A 1 81 ? 11.506 43.483 14.319 1.00 52.81 81 ARG A N 1
ATOM 620 C CA . ARG A 1 81 ? 12.777 43.501 13.584 1.00 52.81 81 ARG A CA 1
ATOM 621 C C . ARG A 1 81 ? 13.466 44.835 13.818 1.00 52.81 81 ARG A C 1
ATOM 623 O O . ARG A 1 81 ? 12.720 45.821 14.010 1.00 52.81 81 ARG A O 1
#

pLDDT: mean 80.77, std 16.03, range [45.12, 97.31]

Foldseek 3Di:
DDPPDPDDPVRVVVVVVVVVVVVVVVVVVVVVVVVVVVVVVVVVVVVVVVVVVVVCVVDDPPDPDPDDDDDDPPPPDDDDD

Secondary structure (DSSP, 8-state):
--------HHHHHHHHHHHHHHHHHHHHHHHHHHHHHHHHHHHHHHHHHHHHHHHHHHS----------------------